Protein AF-A0A7S1RBJ3-F1 (afdb_monomer_lite)

pLDDT: mean 88.3, std 16.17, range [37.72, 98.62]

Secondary structure (DSSP, 8-state):
--PPP-----------HHHHHHHHHHHHHHTB---HHHHHHHHHHTT-TTSS-TT--TTT-BHHHHIIIIIHHHHB-TTS-B--HHHHHTTT--B--SS-----TTSBHHHHHHHHHHHHTT-S--HHHHHHHHTTTHHHHHHHHHHTT-TT--

Structure (mmCIF, N/CA/C/O backbone):
data_AF-A0A7S1RBJ3-F1
#
_entry.id   AF-A0A7S1RBJ3-F1
#
loop_
_atom_site.group_PDB
_atom_site.id
_atom_site.type_symbol
_atom_site.label_atom_id
_atom_site.label_alt_id
_atom_site.label_comp_id
_atom_site.label_asym_id
_atom_site.label_entity_id
_atom_site.label_seq_id
_atom_site.pdbx_PDB_ins_code
_atom_site.Cartn_x
_atom_site.Cartn_y
_atom_site.Cartn_z
_atom_site.occupancy
_atom_site.B_iso_or_equiv
_atom_site.auth_seq_id
_atom_site.auth_comp_id
_atom_site.auth_asym_id
_atom_site.auth_atom_id
_atom_site.pdbx_PDB_model_num
ATOM 1 N N . PHE A 1 1 ? -28.021 -28.878 54.541 1.00 41.00 1 PHE A N 1
ATOM 2 C CA . PHE A 1 1 ? -26.897 -28.231 53.837 1.00 41.00 1 PHE A CA 1
ATOM 3 C C . PHE A 1 1 ? -27.463 -27.303 52.774 1.00 41.00 1 PHE A C 1
ATOM 5 O O . PHE A 1 1 ? -27.839 -27.758 51.705 1.00 41.00 1 PHE A O 1
ATOM 12 N N . HIS A 1 2 ? -27.645 -26.031 53.126 1.00 38.88 2 HIS A N 1
ATOM 13 C CA . HIS A 1 2 ? -28.259 -25.000 52.288 1.00 38.88 2 HIS A CA 1
ATOM 14 C C . HIS A 1 2 ? -27.179 -23.939 52.052 1.00 38.88 2 HIS A C 1
ATOM 16 O O . HIS A 1 2 ? -26.750 -23.285 53.001 1.00 38.88 2 HIS A O 1
ATOM 22 N N . ALA A 1 3 ? -26.656 -23.855 50.830 1.00 38.25 3 ALA A N 1
ATOM 23 C CA . ALA A 1 3 ? -25.664 -22.852 50.458 1.00 38.25 3 ALA A CA 1
ATOM 24 C C . ALA A 1 3 ? -26.395 -21.569 50.023 1.00 38.25 3 ALA A C 1
ATOM 26 O O . ALA A 1 3 ? -27.293 -21.657 49.184 1.00 38.25 3 ALA A O 1
ATOM 27 N N . PRO A 1 4 ? -26.056 -20.384 50.558 1.00 44.84 4 PRO A N 1
ATOM 28 C CA . PRO A 1 4 ? -26.702 -19.150 50.140 1.00 44.84 4 PRO A CA 1
ATOM 29 C C . PRO A 1 4 ? -26.167 -18.693 48.777 1.00 44.84 4 PRO A C 1
ATOM 31 O O . PRO A 1 4 ? -24.961 -18.526 48.582 1.00 44.84 4 PRO A O 1
ATOM 34 N N . GLN A 1 5 ? -27.090 -18.455 47.844 1.00 42.59 5 GLN A N 1
ATOM 35 C CA . GLN A 1 5 ? -26.833 -17.751 46.592 1.00 42.59 5 GLN A CA 1
ATOM 36 C C . GLN A 1 5 ? -26.491 -16.286 46.897 1.00 42.59 5 GLN A C 1
ATOM 38 O O . GLN A 1 5 ? -27.299 -15.564 47.481 1.00 42.59 5 GLN A O 1
ATOM 43 N N . LYS A 1 6 ? -25.302 -15.824 46.493 1.00 39.59 6 LYS A N 1
ATOM 44 C CA . LYS A 1 6 ? -24.996 -14.389 46.450 1.00 39.59 6 LYS A CA 1
ATOM 45 C C . LYS A 1 6 ? -25.445 -13.831 45.104 1.00 39.59 6 LYS A C 1
ATOM 47 O O . LYS A 1 6 ? -24.863 -14.133 44.067 1.00 39.59 6 LYS A O 1
ATOM 52 N N . SER A 1 7 ? -26.489 -13.014 45.160 1.00 40.81 7 SER A N 1
ATOM 53 C CA . SER A 1 7 ? -26.965 -12.145 44.0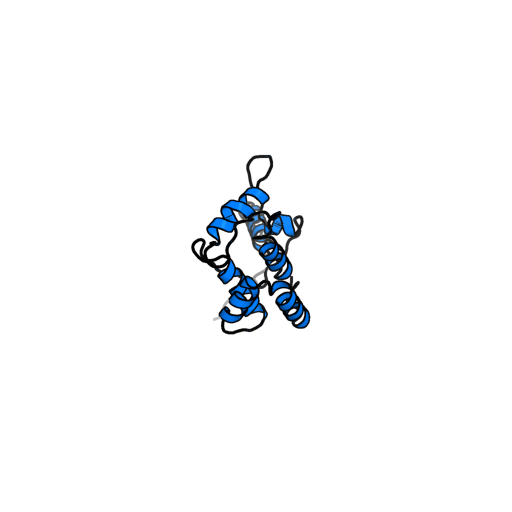89 1.00 40.81 7 SER A CA 1
ATOM 54 C C . SER A 1 7 ? -25.857 -11.185 43.650 1.00 40.81 7 SER A C 1
ATOM 56 O O . SER A 1 7 ? -25.446 -10.314 44.422 1.00 40.81 7 SER A O 1
ATOM 58 N N . VAL A 1 8 ? -25.379 -11.318 42.415 1.00 42.16 8 VAL A N 1
ATOM 59 C CA . VAL A 1 8 ? -24.494 -10.321 41.803 1.00 42.16 8 VAL A CA 1
ATOM 60 C C . VAL A 1 8 ? -25.380 -9.205 41.258 1.00 42.16 8 VAL A C 1
ATOM 62 O O . VAL A 1 8 ? -25.872 -9.267 40.136 1.00 42.16 8 VAL A O 1
ATOM 65 N N . SER A 1 9 ? -25.642 -8.215 42.112 1.00 42.44 9 SER A N 1
ATOM 66 C CA . SER A 1 9 ? -26.243 -6.948 41.707 1.00 42.44 9 SER A CA 1
ATOM 67 C C . SER A 1 9 ? -25.177 -6.058 41.067 1.00 42.44 9 SER A C 1
ATOM 69 O O . SER A 1 9 ? -24.013 -6.069 41.473 1.00 42.44 9 SER A O 1
ATOM 71 N N . GLN A 1 10 ? -25.603 -5.328 40.041 1.00 48.78 10 GLN A N 1
ATOM 72 C CA . GLN A 1 10 ? -24.830 -4.436 39.185 1.00 48.78 10 GLN A CA 1
ATOM 73 C C . GLN A 1 10 ? -23.810 -3.581 39.946 1.00 48.78 10 GLN A C 1
ATOM 75 O O . GLN A 1 10 ? -24.153 -2.843 40.867 1.00 48.78 10 GLN A O 1
ATOM 80 N N . ALA A 1 11 ? -22.571 -3.588 39.461 1.00 37.72 11 ALA A N 1
ATOM 81 C CA . ALA A 1 11 ? -21.607 -2.545 39.759 1.00 37.72 11 ALA A CA 1
ATOM 82 C C . ALA A 1 11 ? -21.081 -1.993 38.430 1.00 37.72 11 ALA A C 1
ATOM 84 O O . ALA A 1 11 ? -20.077 -2.455 37.890 1.00 37.72 11 ALA A O 1
ATOM 85 N N . SER A 1 12 ? -21.794 -0.996 37.903 1.00 49.72 12 SER A N 1
ATOM 86 C CA . SER A 1 12 ? -21.265 -0.025 36.944 1.00 49.72 12 SER A CA 1
ATOM 87 C C . SER A 1 12 ? -20.103 0.716 37.608 1.00 49.72 12 SER A C 1
ATOM 89 O O . SER A 1 12 ? -20.278 1.796 38.165 1.00 49.72 12 SER A O 1
ATOM 91 N N . GLN A 1 13 ? -18.920 0.105 37.632 1.00 47.41 13 GLN A N 1
ATOM 92 C CA . GLN A 1 13 ? -17.720 0.732 38.170 1.00 47.41 13 GLN A CA 1
ATOM 93 C C . GLN A 1 13 ? -16.996 1.466 37.046 1.00 47.41 13 GLN A C 1
ATOM 95 O O . GLN A 1 13 ? -16.526 0.881 36.073 1.00 47.41 13 GLN A O 1
ATOM 100 N N . SER A 1 14 ? -16.940 2.786 37.197 1.00 56.91 14 SER A N 1
ATOM 101 C CA . SER A 1 14 ? -16.159 3.711 36.388 1.00 56.91 14 SER A CA 1
ATOM 102 C C . SER A 1 14 ? -14.711 3.234 36.254 1.00 56.91 14 SER A C 1
ATOM 104 O O . SER A 1 14 ? -13.971 3.205 37.238 1.00 56.91 14 SER A O 1
ATOM 106 N N . LEU A 1 15 ? -14.297 2.891 35.035 1.00 51.38 15 LEU A N 1
ATOM 107 C CA . LEU A 1 15 ? -12.917 2.509 34.760 1.00 51.38 15 LEU A CA 1
ATOM 108 C C . LEU A 1 15 ? -11.973 3.699 35.054 1.00 51.38 15 LEU A C 1
ATOM 110 O O . LEU A 1 15 ? -12.259 4.818 34.609 1.00 51.38 15 LEU A O 1
ATOM 114 N N . PRO A 1 16 ? -10.868 3.488 35.798 1.00 56.66 16 PRO A N 1
ATOM 115 C CA . PRO A 1 16 ? -9.948 4.550 36.206 1.00 56.66 16 PRO A CA 1
ATOM 116 C C . PRO A 1 16 ? -9.363 5.288 34.993 1.00 56.66 16 PRO A C 1
ATOM 118 O O . PRO A 1 16 ? -9.283 4.751 33.895 1.00 56.66 16 PRO A O 1
ATOM 121 N N . THR A 1 17 ? -8.916 6.530 35.171 1.00 57.16 17 THR A N 1
ATOM 122 C CA . THR A 1 17 ? -8.487 7.464 34.106 1.00 57.16 17 THR A CA 1
ATOM 123 C C . THR A 1 17 ? -7.417 6.901 33.152 1.00 57.16 17 THR A C 1
ATOM 125 O O . THR A 1 17 ? -7.380 7.278 31.979 1.00 57.16 17 THR A O 1
ATOM 128 N N . ARG A 1 18 ? -6.599 5.940 33.618 1.00 59.34 18 ARG A N 1
ATOM 129 C CA . ARG A 1 18 ? -5.651 5.164 32.792 1.00 59.34 18 ARG A CA 1
ATOM 130 C C . ARG A 1 18 ? -6.361 4.389 31.678 1.00 59.34 18 ARG A C 1
ATOM 132 O O . ARG A 1 18 ? -5.836 4.302 30.575 1.00 59.34 18 ARG A O 1
ATOM 139 N N . THR A 1 19 ? -7.567 3.900 31.939 1.00 76.56 19 THR A N 1
ATOM 140 C CA . THR A 1 19 ? -8.372 3.121 31.002 1.00 76.56 19 THR A CA 1
ATOM 141 C C . THR A 1 19 ? -8.973 3.975 29.893 1.00 76.56 19 THR A C 1
ATOM 143 O O . THR A 1 19 ? -9.027 3.507 28.770 1.00 76.56 19 THR A O 1
ATOM 146 N N . ARG A 1 20 ? -9.361 5.238 30.138 1.00 83.62 20 ARG A N 1
ATOM 147 C CA . ARG A 1 20 ? -9.951 6.085 29.076 1.00 83.62 20 ARG A CA 1
ATOM 148 C C . ARG A 1 20 ? -8.928 6.545 28.043 1.00 83.62 20 ARG A C 1
ATOM 150 O O . ARG A 1 20 ? -9.199 6.472 26.850 1.00 83.62 20 ARG A O 1
ATOM 157 N N . LYS A 1 21 ? -7.751 7.008 28.487 1.00 87.69 21 LYS A N 1
ATOM 158 C CA . LYS A 1 21 ? -6.668 7.391 27.563 1.00 87.69 21 LYS A CA 1
ATOM 159 C C . LYS A 1 21 ? -6.169 6.173 26.786 1.00 87.69 21 LYS A C 1
ATOM 161 O O . LYS A 1 21 ? -5.988 6.267 25.581 1.00 87.69 21 LYS A O 1
ATOM 166 N N . TRP A 1 22 ? -6.003 5.042 27.474 1.00 90.25 22 TRP A N 1
ATOM 167 C CA . TRP A 1 22 ? -5.641 3.776 26.846 1.00 90.25 22 TRP A CA 1
ATOM 168 C C . TRP A 1 22 ? -6.681 3.329 25.816 1.00 90.25 22 TRP A C 1
ATOM 170 O O . TRP A 1 22 ? -6.310 3.084 24.676 1.00 90.25 22 TRP A O 1
ATOM 180 N N . GLN A 1 23 ? -7.969 3.315 26.178 1.00 90.50 23 GLN A N 1
ATOM 181 C CA . GLN A 1 23 ? -9.049 2.916 25.274 1.00 90.50 23 GLN A CA 1
ATOM 182 C C . GLN A 1 23 ? -9.075 3.808 24.037 1.00 90.50 23 GLN A C 1
ATOM 184 O O . GLN A 1 23 ? -9.103 3.300 22.928 1.00 90.50 23 GLN A O 1
ATOM 189 N N . ARG A 1 24 ? -8.936 5.127 24.214 1.00 90.38 24 ARG A N 1
ATOM 190 C CA . ARG A 1 24 ? -8.842 6.060 23.088 1.00 90.38 24 ARG A CA 1
ATOM 191 C C . ARG A 1 24 ? -7.676 5.727 22.155 1.00 90.38 24 ARG A C 1
ATOM 193 O O . ARG A 1 24 ? -7.855 5.764 20.948 1.00 90.38 24 ARG A O 1
ATOM 200 N N . THR A 1 25 ? -6.496 5.412 22.692 1.00 90.88 25 THR A N 1
ATOM 201 C CA . THR A 1 25 ? -5.345 5.013 21.868 1.00 90.88 25 THR A CA 1
ATOM 202 C C . THR A 1 25 ? -5.587 3.681 21.160 1.00 90.88 25 THR A C 1
ATOM 204 O O . THR A 1 25 ? -5.197 3.540 20.007 1.00 90.88 25 THR A O 1
ATOM 207 N N . VAL A 1 26 ? -6.240 2.718 21.814 1.00 91.19 26 VAL A N 1
ATOM 208 C CA . VAL A 1 26 ? -6.615 1.444 21.186 1.00 91.19 26 VAL A CA 1
ATOM 209 C C . VAL A 1 26 ? -7.597 1.677 20.045 1.00 91.19 26 VAL A C 1
ATOM 211 O O . VAL A 1 26 ? -7.340 1.208 18.943 1.00 91.19 26 VAL A O 1
ATOM 214 N N . ASP A 1 27 ? -8.659 2.445 20.277 1.00 90.75 27 ASP A N 1
ATOM 215 C CA . ASP A 1 27 ? -9.668 2.764 19.264 1.00 90.75 27 ASP A CA 1
ATOM 216 C C . ASP A 1 27 ? -9.037 3.514 18.081 1.00 90.75 27 ASP A C 1
ATOM 218 O O . ASP A 1 27 ? -9.337 3.232 16.922 1.00 90.75 27 ASP A O 1
ATOM 222 N N . GLU A 1 28 ? -8.110 4.433 18.366 1.00 91.06 28 GLU A N 1
ATOM 223 C CA . GLU A 1 28 ? -7.362 5.167 17.349 1.00 91.06 28 GLU A CA 1
ATOM 224 C C . GLU A 1 28 ? -6.459 4.246 16.524 1.00 91.06 28 GLU A C 1
ATOM 226 O O . GLU A 1 28 ? -6.444 4.358 15.304 1.00 91.06 28 GLU A O 1
ATOM 231 N N . LEU A 1 29 ? -5.707 3.339 17.156 1.00 91.62 29 LEU A N 1
ATOM 232 C CA . LEU A 1 29 ? -4.831 2.404 16.446 1.00 91.62 29 LEU A CA 1
ATOM 233 C C . LEU A 1 29 ? -5.631 1.380 15.639 1.00 91.62 29 LEU A C 1
ATOM 235 O O . LEU A 1 29 ? -5.287 1.111 14.490 1.00 91.62 29 LEU A O 1
ATOM 239 N N . ALA A 1 30 ? -6.708 0.851 16.218 1.00 91.56 30 ALA A N 1
ATOM 240 C CA . ALA A 1 30 ? -7.603 -0.095 15.566 1.00 91.56 30 ALA A CA 1
ATOM 241 C C . ALA A 1 30 ? -8.344 0.537 14.382 1.00 91.56 30 ALA A C 1
ATOM 243 O O . ALA A 1 30 ? -8.660 -0.160 13.432 1.00 91.56 30 ALA A O 1
ATOM 244 N N . GLY A 1 31 ? -8.586 1.850 14.400 1.00 91.38 31 GLY A N 1
ATOM 245 C CA . GLY A 1 31 ? -9.237 2.575 13.308 1.00 91.38 31 GLY A CA 1
ATOM 246 C C . GLY A 1 31 ? -8.331 2.950 12.129 1.00 91.38 31 GLY A C 1
ATOM 247 O O . GLY A 1 31 ? -8.790 3.661 11.236 1.00 91.38 31 GLY A O 1
ATOM 248 N N . ARG A 1 32 ? -7.055 2.537 12.111 1.00 92.31 32 ARG A N 1
ATOM 249 C CA . ARG A 1 32 ? -6.080 2.873 11.051 1.00 92.31 32 ARG A CA 1
ATOM 250 C C . ARG A 1 32 ? -6.050 1.828 9.929 1.00 92.31 32 ARG A C 1
ATOM 252 O O . ARG A 1 32 ? -4.981 1.350 9.556 1.00 92.31 32 ARG A O 1
ATOM 259 N N . GLY A 1 33 ? -7.219 1.467 9.406 1.00 93.06 33 GLY A N 1
ATOM 260 C CA . GLY A 1 33 ? -7.351 0.619 8.220 1.00 93.06 33 GLY A CA 1
ATOM 261 C C . GLY A 1 33 ? -7.240 1.385 6.900 1.00 93.06 33 GLY A C 1
ATOM 262 O O . GLY A 1 33 ? -7.446 2.596 6.855 1.00 93.06 33 GLY A O 1
ATOM 263 N N . LEU A 1 34 ? -6.960 0.651 5.825 1.00 92.75 34 LEU A N 1
ATOM 264 C CA . LEU A 1 34 ? -6.962 1.122 4.436 1.00 92.75 34 LEU A CA 1
ATOM 265 C C . LEU A 1 34 ? -7.653 0.082 3.541 1.00 92.75 34 LEU A C 1
ATOM 267 O O . LEU A 1 34 ? -7.683 -1.095 3.904 1.00 92.75 34 LEU A O 1
ATOM 271 N N . SER A 1 35 ? -8.224 0.505 2.411 1.00 93.75 35 SER A N 1
ATOM 272 C CA . SER A 1 35 ? -8.867 -0.400 1.446 1.00 93.75 35 SER A CA 1
ATOM 273 C C . SER A 1 35 ? -7.859 -0.943 0.436 1.00 93.75 35 SER A C 1
ATOM 275 O O . SER A 1 35 ? -6.775 -0.390 0.244 1.00 93.75 35 SER A O 1
ATOM 277 N N . LEU A 1 36 ? -8.217 -2.037 -0.240 1.00 94.81 36 LEU A N 1
ATOM 278 C CA . LEU A 1 36 ? -7.400 -2.576 -1.330 1.00 94.81 36 LEU A CA 1
ATOM 279 C C . LEU A 1 36 ? -7.279 -1.579 -2.483 1.00 94.81 36 LEU A C 1
ATOM 281 O O . LEU A 1 36 ? -6.210 -1.483 -3.080 1.00 94.81 36 LEU A O 1
ATOM 285 N N . GLY A 1 37 ? -8.347 -0.822 -2.761 1.00 95.38 37 GLY A N 1
ATOM 286 C CA . GLY A 1 37 ? -8.323 0.272 -3.731 1.00 95.38 37 GLY A CA 1
ATOM 287 C C . GLY A 1 37 ? -7.246 1.300 -3.401 1.00 95.38 37 GLY A C 1
ATOM 288 O O . GLY A 1 37 ? -6.384 1.560 -4.234 1.00 95.38 37 GLY A O 1
ATOM 289 N N . GLU A 1 38 ? -7.206 1.777 -2.155 1.00 95.00 38 GLU A N 1
ATOM 290 C CA . GLU A 1 38 ? -6.186 2.726 -1.690 1.00 95.00 38 GLU A CA 1
ATOM 291 C C . GLU A 1 38 ? -4.759 2.149 -1.752 1.00 95.00 38 GLU A C 1
ATOM 293 O O . GLU A 1 38 ? -3.811 2.863 -2.085 1.00 95.00 38 GLU A O 1
ATOM 298 N N . LEU A 1 39 ? -4.582 0.855 -1.453 1.00 95.81 39 LEU A N 1
ATOM 299 C CA . LEU A 1 39 ? -3.281 0.189 -1.575 1.00 95.81 39 LEU A CA 1
ATOM 300 C C . LEU A 1 39 ? -2.814 0.112 -3.036 1.00 95.81 39 LEU A C 1
ATOM 302 O O . LEU A 1 39 ? -1.640 0.361 -3.317 1.00 95.81 39 LEU A O 1
ATOM 306 N N . LEU A 1 40 ? -3.722 -0.223 -3.956 1.00 97.00 40 LEU A N 1
ATOM 307 C CA . LEU A 1 40 ? -3.443 -0.278 -5.392 1.00 97.00 40 LEU A CA 1
ATOM 308 C C . LEU A 1 40 ? -3.207 1.118 -5.975 1.00 97.00 40 LEU A C 1
ATOM 310 O O . LEU A 1 40 ? -2.281 1.279 -6.768 1.00 97.00 40 LEU A O 1
ATOM 314 N N . ASP A 1 41 ? -3.968 2.127 -5.538 1.00 95.44 41 ASP A N 1
ATOM 315 C CA . ASP A 1 41 ? -3.759 3.535 -5.902 1.00 95.44 41 ASP A CA 1
ATOM 316 C C . ASP A 1 41 ? -2.342 3.955 -5.547 1.00 95.44 41 ASP A C 1
ATOM 318 O O . ASP A 1 41 ? -1.612 4.473 -6.390 1.00 95.44 41 ASP A O 1
ATOM 322 N N . PHE A 1 42 ? -1.934 3.673 -4.309 1.00 96.44 42 PHE A N 1
ATOM 323 C CA . PHE A 1 42 ? -0.591 3.967 -3.847 1.00 96.44 42 PHE A CA 1
ATOM 324 C C . PHE A 1 42 ? 0.473 3.233 -4.670 1.00 96.44 42 PHE A C 1
ATOM 326 O O . PHE A 1 42 ? 1.406 3.874 -5.159 1.00 96.44 42 PHE A O 1
ATOM 333 N N . TYR A 1 43 ? 0.329 1.917 -4.855 1.00 97.62 43 TYR A N 1
ATOM 334 C CA . TYR A 1 43 ? 1.284 1.103 -5.611 1.00 97.62 43 TYR A CA 1
ATOM 335 C C . TYR A 1 43 ? 1.471 1.623 -7.042 1.00 97.62 43 TYR A C 1
ATOM 337 O O . TYR A 1 43 ? 2.603 1.756 -7.499 1.00 97.62 43 TYR A O 1
ATOM 345 N N . GLU A 1 44 ? 0.388 2.002 -7.723 1.00 96.12 44 GLU A N 1
ATOM 346 C CA . GLU A 1 44 ? 0.444 2.533 -9.086 1.00 96.12 44 GLU A CA 1
ATOM 347 C C . GLU A 1 44 ? 1.188 3.862 -9.209 1.00 96.12 44 GLU A C 1
ATOM 349 O O . GLU A 1 44 ? 1.653 4.185 -10.302 1.00 96.12 44 GLU A O 1
ATOM 354 N N . THR A 1 45 ? 1.305 4.647 -8.134 1.00 96.12 45 THR A N 1
ATOM 355 C CA . THR A 1 45 ? 2.095 5.888 -8.164 1.00 96.12 45 THR A CA 1
ATOM 356 C C . THR A 1 45 ? 3.602 5.636 -8.187 1.00 96.12 45 THR A C 1
ATOM 358 O O . THR A 1 45 ? 4.364 6.506 -8.617 1.00 96.12 45 THR A O 1
ATOM 361 N N . LEU A 1 46 ? 4.052 4.465 -7.731 1.00 97.31 46 LEU A N 1
ATOM 362 C CA . LEU A 1 46 ? 5.466 4.121 -7.655 1.00 97.31 46 LEU A CA 1
ATOM 363 C C . LEU A 1 46 ? 6.021 3.842 -9.059 1.00 97.31 46 LEU A C 1
ATOM 365 O O . LEU A 1 46 ? 5.365 3.222 -9.890 1.00 97.31 46 LEU A O 1
ATOM 369 N N . GLY A 1 47 ? 7.234 4.318 -9.342 1.00 95.50 47 GLY A N 1
ATOM 370 C CA . GLY A 1 47 ? 7.892 4.118 -10.640 1.00 95.50 47 GLY A CA 1
ATOM 371 C C . GLY A 1 47 ? 7.385 5.040 -11.754 1.00 95.50 47 GLY A C 1
ATOM 372 O O . GLY A 1 47 ? 7.934 5.034 -12.854 1.00 95.50 47 GLY A O 1
ATOM 373 N N . ARG A 1 48 ? 6.374 5.880 -11.486 1.00 94.94 48 ARG A N 1
ATOM 374 C CA . ARG A 1 48 ? 5.979 6.949 -12.412 1.00 94.94 48 ARG A CA 1
ATOM 375 C C . ARG A 1 48 ? 7.050 8.048 -12.438 1.00 94.94 48 ARG A C 1
ATOM 377 O O . ARG A 1 48 ? 7.549 8.403 -11.369 1.00 94.94 48 ARG A O 1
ATOM 384 N N . PRO A 1 49 ? 7.377 8.640 -13.603 1.00 94.62 49 PRO A N 1
ATOM 385 C CA . PRO A 1 49 ? 8.379 9.708 -13.699 1.00 94.62 49 PRO A CA 1
ATOM 386 C C . PRO A 1 49 ? 8.106 10.919 -12.793 1.00 94.62 49 PRO A C 1
ATOM 388 O O . PRO A 1 49 ? 9.039 11.545 -12.300 1.00 94.62 49 PRO A O 1
ATOM 391 N N . ASP A 1 50 ? 6.831 11.231 -12.573 1.00 94.38 50 ASP A N 1
ATOM 39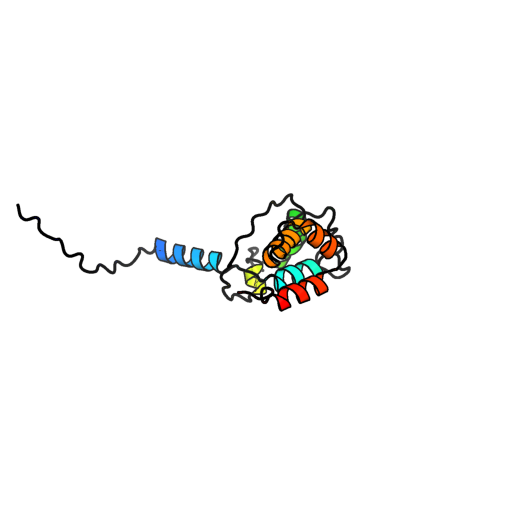2 C CA . ASP A 1 50 ? 6.309 12.299 -11.715 1.00 94.38 50 ASP A CA 1
ATOM 393 C C . ASP A 1 50 ? 5.830 11.793 -10.340 1.00 94.38 50 ASP A C 1
ATOM 395 O O . ASP A 1 50 ? 5.298 12.559 -9.535 1.00 94.38 50 ASP A O 1
ATOM 399 N N . GLY A 1 51 ? 6.008 10.499 -10.069 1.00 94.12 51 GLY A N 1
ATOM 400 C CA . GLY A 1 51 ? 5.592 9.852 -8.835 1.00 94.12 51 GLY A CA 1
ATOM 401 C C . GLY A 1 51 ? 6.514 10.146 -7.646 1.00 94.12 51 GLY A C 1
ATOM 402 O O . GLY A 1 51 ? 7.606 10.697 -7.796 1.00 94.12 51 GLY A O 1
ATOM 403 N N . PRO A 1 52 ? 6.115 9.724 -6.434 1.00 95.25 52 PRO A N 1
ATOM 404 C CA . PRO A 1 52 ? 6.894 9.949 -5.214 1.00 95.25 52 PRO A CA 1
ATOM 405 C C . PRO A 1 52 ? 8.223 9.183 -5.170 1.00 95.25 52 PRO A C 1
ATOM 407 O O . PRO A 1 52 ? 9.130 9.558 -4.432 1.00 95.25 52 PRO A O 1
ATOM 410 N N . MET A 1 53 ? 8.335 8.096 -5.935 1.00 97.56 53 MET A N 1
ATOM 411 C CA . MET A 1 53 ? 9.541 7.275 -6.040 1.00 97.56 53 MET A CA 1
ATOM 412 C C . MET A 1 53 ? 9.725 6.828 -7.500 1.00 97.56 53 MET A C 1
ATOM 414 O O . MET A 1 53 ? 9.392 5.690 -7.837 1.00 97.56 53 MET A O 1
ATOM 418 N N . PRO A 1 54 ? 10.234 7.703 -8.391 1.00 97.38 54 PRO A N 1
ATOM 419 C CA . PRO A 1 54 ? 10.313 7.420 -9.831 1.00 97.38 54 PRO A CA 1
ATOM 420 C C . PRO A 1 54 ? 11.226 6.252 -10.208 1.00 97.38 54 PRO A C 1
ATOM 422 O O . PRO A 1 54 ? 11.079 5.660 -11.267 1.00 97.38 54 PRO A O 1
ATOM 425 N N . HIS A 1 55 ? 12.178 5.920 -9.340 1.00 97.44 55 HIS A N 1
ATOM 426 C CA . HIS A 1 55 ? 13.137 4.833 -9.528 1.00 97.44 55 HIS A CA 1
ATOM 427 C C . HIS A 1 55 ? 12.699 3.531 -8.839 1.00 97.44 55 HIS A C 1
ATOM 429 O O . HIS A 1 55 ? 13.519 2.633 -8.658 1.00 97.44 55 HIS A O 1
ATOM 435 N N . TYR A 1 56 ? 11.442 3.443 -8.392 1.00 98.38 56 TYR A N 1
ATOM 436 C CA . TYR A 1 56 ? 10.902 2.204 -7.848 1.00 98.38 56 TYR A CA 1
ATOM 437 C C . TYR A 1 56 ? 11.003 1.085 -8.888 1.00 98.38 56 TYR A C 1
ATOM 439 O O . TYR A 1 56 ? 10.541 1.223 -10.018 1.00 98.38 56 TYR A O 1
ATOM 447 N N . ASP A 1 57 ? 11.581 -0.030 -8.463 1.00 97.81 57 ASP A N 1
ATOM 448 C CA . ASP A 1 57 ? 11.692 -1.259 -9.241 1.00 97.81 57 ASP A CA 1
ATOM 449 C C . ASP A 1 57 ? 11.042 -2.409 -8.452 1.00 97.81 57 ASP A C 1
ATOM 451 O O . ASP A 1 57 ? 11.541 -2.751 -7.370 1.00 97.81 57 ASP A O 1
ATOM 455 N N . PRO A 1 58 ? 9.958 -3.027 -8.961 1.00 97.81 58 PRO A N 1
ATOM 456 C CA . PRO A 1 58 ? 9.245 -4.103 -8.273 1.00 97.81 58 PRO A CA 1
ATOM 457 C C . PRO A 1 58 ? 10.104 -5.360 -8.044 1.00 97.81 58 PRO A C 1
ATOM 459 O O . PRO A 1 58 ? 9.791 -6.165 -7.163 1.00 97.81 58 PRO A O 1
ATOM 462 N N . ALA A 1 59 ? 11.198 -5.542 -8.791 1.00 97.56 59 ALA A N 1
ATOM 463 C CA . ALA A 1 59 ? 12.094 -6.681 -8.632 1.00 97.56 59 ALA A CA 1
ATOM 464 C C . ALA A 1 59 ? 12.999 -6.568 -7.396 1.00 97.56 59 ALA A C 1
ATOM 466 O O . ALA A 1 59 ? 13.362 -7.603 -6.834 1.00 97.56 59 ALA A O 1
ATOM 467 N N . VAL A 1 60 ? 13.341 -5.349 -6.956 1.00 97.94 60 VAL A N 1
ATOM 468 C CA . VAL A 1 60 ? 14.362 -5.126 -5.910 1.00 97.94 60 VAL A CA 1
ATOM 469 C C . VAL A 1 60 ? 13.936 -4.187 -4.784 1.00 97.94 60 VAL A C 1
ATOM 471 O O . VAL A 1 60 ? 14.485 -4.279 -3.688 1.00 97.94 60 VAL A O 1
ATOM 474 N N . SER A 1 61 ? 12.964 -3.302 -5.012 1.00 98.50 61 SER A N 1
ATOM 475 C CA . SER A 1 61 ? 12.580 -2.282 -4.033 1.00 98.50 61 SER A CA 1
ATOM 476 C C . SER A 1 61 ? 11.824 -2.903 -2.867 1.00 98.50 61 SER A C 1
ATOM 478 O O . SER A 1 61 ? 10.801 -3.582 -3.025 1.00 98.50 61 SER A O 1
ATOM 480 N N . THR A 1 62 ? 12.325 -2.652 -1.666 1.00 98.62 62 THR A N 1
ATOM 481 C CA . THR A 1 62 ? 11.787 -3.225 -0.437 1.00 98.62 62 THR A CA 1
ATOM 482 C C . THR A 1 62 ? 10.718 -2.337 0.182 1.00 98.62 62 THR A C 1
ATOM 484 O O . THR A 1 62 ? 10.589 -1.150 -0.121 1.00 98.62 62 THR A O 1
ATOM 487 N N . THR A 1 63 ? 9.958 -2.907 1.114 1.00 98.19 63 THR A N 1
ATOM 488 C CA . THR A 1 63 ? 9.028 -2.131 1.944 1.00 98.19 63 THR A CA 1
ATOM 489 C C . THR A 1 63 ? 9.773 -1.042 2.720 1.00 98.19 63 THR A C 1
ATOM 491 O O . THR A 1 63 ? 9.248 0.051 2.913 1.00 98.19 63 THR A O 1
ATOM 494 N N . ASN A 1 64 ? 11.021 -1.296 3.122 1.00 98.31 64 ASN A N 1
ATOM 495 C CA . ASN A 1 64 ? 11.867 -0.302 3.765 1.00 98.31 64 ASN A CA 1
ATOM 496 C C . ASN A 1 64 ? 12.121 0.928 2.883 1.00 98.31 64 ASN A C 1
ATOM 498 O O . ASN A 1 64 ? 12.000 2.054 3.373 1.00 98.31 64 ASN A O 1
ATOM 502 N N . ASP A 1 65 ? 12.442 0.707 1.608 1.00 98.50 65 ASP A N 1
ATOM 503 C CA . ASP A 1 65 ? 12.699 1.781 0.650 1.00 98.50 65 ASP A CA 1
ATOM 504 C C . ASP A 1 65 ? 11.447 2.637 0.476 1.00 98.50 65 ASP A C 1
ATOM 506 O O . ASP A 1 65 ? 11.486 3.848 0.690 1.00 98.50 65 ASP A O 1
ATOM 510 N N . VAL A 1 66 ? 10.306 1.997 0.211 1.00 98.25 66 VAL A N 1
ATOM 511 C CA . VAL A 1 66 ? 9.014 2.677 0.043 1.00 98.25 66 VAL A CA 1
ATOM 512 C C . VAL A 1 66 ? 8.628 3.463 1.299 1.00 98.25 66 VAL A C 1
ATOM 514 O O . VAL A 1 66 ? 8.212 4.620 1.217 1.00 98.25 66 VAL A O 1
ATOM 517 N N . VAL A 1 67 ? 8.814 2.885 2.489 1.00 97.06 67 VAL A N 1
ATOM 518 C CA . VAL A 1 67 ? 8.497 3.568 3.749 1.00 97.06 67 VAL A CA 1
ATOM 519 C C . VAL A 1 67 ? 9.375 4.800 3.958 1.00 97.06 67 VAL A C 1
ATOM 521 O O . VAL A 1 67 ? 8.866 5.858 4.326 1.00 97.06 67 VAL A O 1
ATOM 524 N N . ARG A 1 68 ? 10.688 4.690 3.738 1.00 97.69 68 ARG A N 1
ATOM 525 C CA . ARG A 1 68 ? 11.632 5.786 4.009 1.00 97.69 68 ARG A CA 1
ATOM 526 C C . ARG A 1 68 ? 11.588 6.888 2.967 1.00 97.69 68 ARG A C 1
ATOM 528 O O . ARG A 1 68 ? 11.777 8.047 3.324 1.00 97.69 68 ARG A O 1
ATOM 535 N N . GLN A 1 69 ? 11.359 6.530 1.711 1.00 97.62 69 GLN A N 1
ATOM 536 C CA . GLN A 1 69 ? 11.392 7.472 0.600 1.00 97.62 69 GLN A CA 1
ATOM 537 C C . GLN A 1 69 ? 10.031 8.105 0.322 1.00 97.62 69 GLN A C 1
ATOM 539 O O . GLN A 1 69 ? 9.980 9.236 -0.150 1.00 97.62 69 GLN A O 1
ATOM 544 N N . VAL A 1 70 ? 8.938 7.411 0.654 1.00 97.25 70 VAL A N 1
ATOM 545 C CA . VAL A 1 70 ? 7.581 7.883 0.367 1.00 97.25 70 VAL A CA 1
ATOM 546 C C . VAL A 1 70 ? 6.784 8.078 1.647 1.00 97.25 70 VAL A C 1
ATOM 548 O O . VAL A 1 70 ? 6.468 9.207 2.006 1.00 97.25 70 VAL A O 1
ATOM 551 N N . ILE A 1 71 ? 6.483 7.009 2.385 1.00 96.38 71 ILE A N 1
ATOM 552 C CA . ILE A 1 71 ? 5.489 7.087 3.467 1.00 96.38 71 ILE A CA 1
ATOM 553 C C . ILE A 1 71 ? 5.900 8.076 4.565 1.00 96.38 71 ILE A C 1
ATOM 555 O O . ILE A 1 71 ? 5.103 8.934 4.937 1.00 96.38 71 ILE A O 1
ATOM 559 N N . ILE A 1 72 ? 7.131 8.002 5.078 1.00 95.94 72 ILE A N 1
ATOM 560 C CA . ILE A 1 72 ? 7.609 8.901 6.141 1.00 95.94 72 ILE A CA 1
ATOM 561 C C . ILE A 1 72 ? 7.609 10.371 5.677 1.00 95.94 72 ILE A C 1
ATOM 563 O O . ILE A 1 72 ? 7.028 11.196 6.383 1.00 95.94 72 ILE A O 1
ATOM 567 N N . PRO A 1 73 ? 8.194 10.735 4.517 1.00 95.25 73 PRO A N 1
ATOM 568 C CA . PRO A 1 73 ? 8.116 12.105 4.014 1.00 95.25 73 PRO A CA 1
ATOM 569 C C . PRO A 1 73 ? 6.684 12.623 3.843 1.00 95.25 73 PRO A C 1
ATOM 571 O O . PRO A 1 73 ? 6.396 13.740 4.266 1.00 95.25 73 PRO A O 1
ATOM 574 N N . TYR A 1 74 ? 5.782 11.807 3.291 1.00 93.75 74 TYR A N 1
ATOM 575 C CA . TYR A 1 74 ? 4.385 12.189 3.051 1.00 93.75 74 TYR A CA 1
ATOM 576 C C . TYR A 1 74 ? 3.575 12.366 4.335 1.00 93.75 74 TYR A C 1
ATOM 578 O O . TYR A 1 74 ? 2.627 13.145 4.376 1.00 93.75 74 TYR A O 1
ATOM 586 N N . THR A 1 75 ? 3.930 11.629 5.383 1.00 95.81 75 THR A N 1
ATOM 587 C CA . THR A 1 75 ? 3.207 11.633 6.659 1.00 95.81 75 THR A CA 1
ATOM 588 C C . THR A 1 75 ? 3.763 12.602 7.690 1.00 95.81 75 THR A C 1
ATOM 590 O O . THR A 1 75 ? 3.218 12.698 8.793 1.00 95.81 75 THR A O 1
ATOM 593 N N . LYS A 1 76 ? 4.832 13.328 7.360 1.00 95.88 76 LYS A N 1
ATOM 594 C CA . LYS A 1 76 ? 5.485 14.256 8.278 1.00 95.88 76 LYS A CA 1
ATOM 595 C C . LYS A 1 76 ? 4.618 15.491 8.527 1.00 95.88 76 LYS A C 1
ATOM 597 O O . LYS A 1 76 ? 4.120 16.116 7.594 1.00 95.88 76 LYS A O 1
ATOM 602 N N . THR A 1 77 ? 4.472 15.878 9.789 1.00 92.94 77 THR A N 1
ATOM 603 C CA . THR A 1 77 ? 3.729 17.079 10.193 1.00 92.94 77 THR A CA 1
ATOM 604 C C . THR A 1 77 ? 4.658 18.285 10.367 1.00 92.94 77 THR A C 1
ATOM 606 O O . THR A 1 77 ? 5.873 18.145 10.533 1.00 92.94 77 THR A O 1
ATOM 609 N N . ALA A 1 78 ? 4.095 19.498 10.316 1.00 89.88 78 ALA A N 1
ATOM 610 C CA . ALA A 1 78 ? 4.862 20.749 10.382 1.00 89.88 78 ALA A CA 1
ATOM 611 C C . ALA A 1 78 ? 5.632 20.937 11.705 1.00 89.88 78 ALA A C 1
ATOM 613 O O . ALA A 1 78 ? 6.665 21.599 11.731 1.00 89.88 78 ALA A O 1
ATOM 614 N N . ASP A 1 79 ? 5.154 20.328 12.790 1.00 92.25 79 ASP A N 1
ATOM 615 C CA . ASP A 1 79 ? 5.786 20.318 14.114 1.00 92.25 79 ASP A CA 1
ATOM 616 C C . ASP A 1 79 ? 6.911 19.272 14.253 1.00 92.25 79 ASP A C 1
ATOM 618 O O . ASP A 1 79 ? 7.488 19.116 15.328 1.00 92.25 79 ASP A O 1
ATOM 622 N N . GLY A 1 80 ? 7.249 18.558 13.174 1.00 85.81 80 GLY A N 1
ATOM 623 C CA . GLY A 1 80 ? 8.306 17.546 13.153 1.00 85.81 80 GLY A CA 1
ATOM 624 C C . GLY A 1 80 ? 7.862 16.148 13.590 1.00 85.81 80 GLY A C 1
ATOM 625 O O . GLY A 1 80 ? 8.693 15.239 13.590 1.00 85.81 80 GLY A O 1
ATOM 626 N N . GLY A 1 81 ? 6.582 15.963 13.927 1.00 91.50 81 GLY A N 1
ATOM 627 C CA . GLY A 1 81 ? 5.970 14.655 14.155 1.00 91.50 81 GLY A CA 1
ATOM 628 C C . GLY A 1 81 ? 5.588 13.927 12.859 1.00 91.50 81 GLY A C 1
ATOM 629 O O . GLY A 1 81 ? 6.089 14.216 11.769 1.00 91.50 81 GLY A O 1
ATOM 630 N N . GLY A 1 82 ? 4.673 12.966 12.984 1.00 91.88 82 GLY A N 1
ATOM 631 C CA . GLY A 1 82 ? 4.066 12.291 11.844 1.00 91.88 82 GLY A CA 1
ATOM 632 C C . GLY A 1 82 ? 2.698 11.711 12.183 1.00 91.88 82 GLY A C 1
ATOM 633 O O . GLY A 1 82 ? 2.396 11.428 13.345 1.00 91.88 82 GLY A O 1
ATOM 634 N N . VAL A 1 83 ? 1.869 11.534 11.161 1.00 93.31 83 VAL A N 1
ATOM 635 C CA . VAL A 1 83 ? 0.559 10.873 11.255 1.00 93.31 83 VAL A CA 1
ATOM 636 C C . VAL A 1 83 ? 0.606 9.498 10.596 1.00 93.31 83 VAL A C 1
ATOM 638 O O . VAL A 1 83 ? 1.475 9.214 9.781 1.00 93.31 83 VAL A O 1
ATOM 641 N N . ALA A 1 84 ? -0.314 8.597 10.937 1.00 92.94 84 ALA A N 1
ATOM 642 C CA . ALA A 1 84 ? -0.392 7.340 10.198 1.00 92.94 84 ALA A CA 1
ATOM 643 C C . ALA A 1 84 ? -0.827 7.610 8.749 1.00 92.94 84 ALA A C 1
ATOM 645 O O . ALA A 1 84 ? -1.722 8.420 8.514 1.00 92.94 84 ALA A O 1
ATOM 646 N N . TYR A 1 85 ? -0.245 6.894 7.785 1.00 93.81 85 TYR A N 1
ATOM 647 C CA . TYR A 1 85 ? -0.617 7.034 6.372 1.00 93.81 85 TYR A CA 1
ATOM 648 C C . TYR A 1 85 ? -2.114 6.776 6.139 1.00 93.81 85 TYR A C 1
ATOM 650 O O . TYR A 1 85 ? -2.781 7.557 5.469 1.00 93.81 85 TYR A O 1
ATOM 658 N N . ALA A 1 86 ? -2.671 5.762 6.811 1.00 92.88 86 ALA A N 1
ATOM 659 C CA . ALA A 1 86 ? -4.105 5.475 6.800 1.00 92.88 86 ALA A CA 1
ATOM 660 C C . ALA A 1 86 ? -4.965 6.670 7.257 1.00 92.88 86 ALA A C 1
ATOM 662 O O . ALA A 1 86 ? -6.025 6.913 6.695 1.00 92.88 86 ALA A O 1
ATOM 663 N N . THR A 1 87 ? -4.495 7.458 8.232 1.00 91.88 87 THR A N 1
ATOM 664 C CA . THR A 1 87 ? -5.201 8.659 8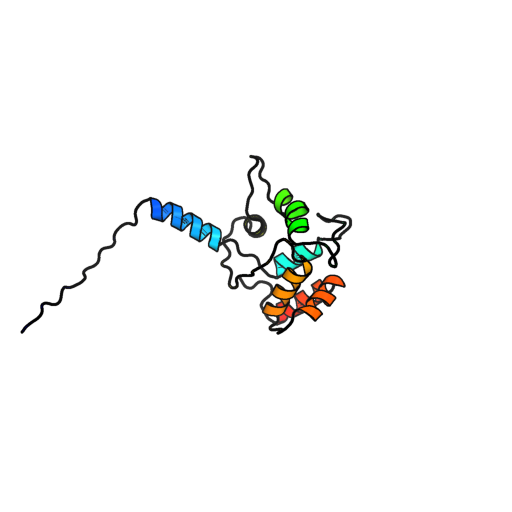.710 1.00 91.88 87 THR A CA 1
ATOM 665 C C . THR A 1 87 ? -5.228 9.768 7.659 1.00 91.88 87 THR A C 1
ATOM 667 O O . THR A 1 87 ? -6.211 10.503 7.593 1.00 91.88 87 THR A O 1
ATOM 670 N N . LEU A 1 88 ? -4.182 9.893 6.831 1.00 91.12 88 LEU A N 1
ATOM 671 C CA . LEU A 1 88 ? -4.186 10.833 5.705 1.00 91.12 88 LEU A CA 1
ATOM 672 C C . LEU A 1 88 ? -5.198 10.413 4.640 1.00 91.12 88 LEU A C 1
ATOM 674 O O . LEU A 1 88 ? -6.007 11.236 4.218 1.00 91.12 88 LEU A O 1
ATOM 678 N N . LEU A 1 89 ? -5.180 9.136 4.250 1.00 89.00 89 LEU A N 1
ATOM 679 C CA . LEU A 1 89 ? -6.092 8.589 3.242 1.00 89.00 89 LEU A CA 1
ATOM 680 C C . LEU A 1 89 ? -7.556 8.717 3.672 1.00 89.00 89 LEU A C 1
ATOM 682 O O . LEU A 1 89 ? -8.403 9.159 2.900 1.00 89.00 89 LEU A O 1
ATOM 686 N N . SER A 1 90 ? -7.848 8.405 4.935 1.00 87.31 90 SER A N 1
ATOM 687 C CA . SER A 1 90 ? -9.203 8.476 5.476 1.00 87.31 90 SER A CA 1
ATOM 688 C C . SER A 1 90 ? -9.641 9.880 5.901 1.00 87.31 90 SER A C 1
ATOM 690 O O . SER A 1 90 ? -10.752 10.034 6.410 1.00 87.31 90 SER A O 1
ATOM 692 N N . GLN A 1 91 ? -8.785 10.898 5.744 1.00 87.12 91 GLN A N 1
ATOM 693 C CA . GLN A 1 91 ? -9.018 12.264 6.234 1.00 87.12 91 GLN A CA 1
ATOM 694 C C . GLN A 1 91 ? -9.411 12.300 7.725 1.00 87.12 91 GLN A C 1
ATOM 696 O O . GLN A 1 91 ? -10.250 13.090 8.156 1.00 87.12 91 GLN A O 1
ATOM 701 N N . GLY A 1 92 ? -8.822 11.410 8.528 1.00 85.06 92 GLY A N 1
ATOM 702 C CA . GLY A 1 92 ? -9.103 11.282 9.958 1.00 85.06 92 GLY A CA 1
ATOM 703 C C . GLY A 1 92 ? -10.302 10.402 10.320 1.00 85.06 92 GLY A C 1
ATOM 704 O O . GLY A 1 92 ? -10.530 10.171 11.508 1.00 85.06 92 GLY A O 1
ATOM 705 N N . ALA A 1 93 ? -11.051 9.872 9.349 1.00 87.88 93 ALA A N 1
ATOM 706 C CA . ALA A 1 93 ? -12.125 8.924 9.627 1.00 87.88 93 ALA A CA 1
ATOM 707 C C . ALA A 1 93 ? -11.560 7.563 10.070 1.00 87.88 93 ALA A C 1
ATOM 709 O O . ALA A 1 93 ? -10.629 7.031 9.463 1.00 87.88 93 ALA A O 1
ATOM 710 N N . ALA A 1 94 ? -12.139 6.974 11.117 1.00 88.00 94 ALA A N 1
ATOM 711 C CA . ALA A 1 94 ? -11.776 5.624 11.537 1.00 88.00 94 ALA A CA 1
ATOM 712 C C . ALA A 1 94 ? -12.303 4.587 10.529 1.00 88.00 94 ALA A C 1
ATOM 714 O O . ALA A 1 94 ? -13.476 4.626 10.150 1.00 88.00 94 ALA A O 1
ATOM 715 N N . ARG A 1 95 ? -11.450 3.638 10.136 1.00 89.00 95 ARG A N 1
ATOM 716 C CA . ARG A 1 95 ? -11.795 2.475 9.306 1.00 89.00 95 ARG A CA 1
ATOM 717 C C . ARG A 1 95 ? -11.353 1.213 10.033 1.00 89.00 95 ARG A C 1
ATOM 719 O O . ARG A 1 95 ? -10.188 1.126 10.402 1.00 89.00 95 ARG A O 1
ATOM 726 N N . GLN A 1 96 ? -12.281 0.290 10.276 1.00 90.12 96 GLN A N 1
ATOM 727 C CA . GLN A 1 96 ? -12.031 -0.926 11.054 1.00 90.12 96 GLN A CA 1
ATOM 728 C C . GLN A 1 96 ? -11.479 -2.021 10.135 1.00 90.12 96 GLN A C 1
ATOM 730 O O . GLN A 1 96 ? -12.242 -2.572 9.353 1.00 90.12 96 GLN A O 1
ATOM 735 N N . PRO A 1 97 ? -10.186 -2.374 10.211 1.00 90.62 97 PRO A N 1
ATOM 736 C CA . PRO A 1 97 ? -9.625 -3.417 9.369 1.00 90.62 97 PRO A CA 1
ATOM 737 C C . PRO A 1 97 ? -10.359 -4.739 9.584 1.00 90.62 97 PRO A C 1
ATOM 739 O O . PRO A 1 97 ? -10.576 -5.167 10.717 1.00 90.62 97 PRO A O 1
ATOM 742 N N . GLN A 1 98 ? -10.682 -5.414 8.488 1.00 91.06 98 GLN A N 1
ATOM 743 C CA . GLN A 1 98 ? -11.275 -6.751 8.530 1.00 91.06 98 GLN A CA 1
ATOM 744 C C . GLN A 1 98 ? -10.221 -7.858 8.573 1.00 91.06 98 GLN A C 1
ATOM 746 O O . GLN A 1 98 ? -10.496 -8.968 9.023 1.00 91.06 98 GLN A O 1
ATOM 751 N N . VAL A 1 99 ? -9.014 -7.545 8.099 1.00 90.81 99 VAL A N 1
ATOM 752 C CA . VAL A 1 99 ? -7.889 -8.471 7.986 1.00 90.81 99 VAL A CA 1
ATOM 753 C C . VAL A 1 99 ? -6.619 -7.761 8.446 1.00 90.81 99 VAL A C 1
ATOM 755 O O . VAL A 1 99 ? -6.449 -6.558 8.235 1.00 90.81 99 VAL A O 1
ATOM 758 N N . MET A 1 100 ? -5.724 -8.510 9.092 1.00 92.62 100 MET A N 1
ATOM 759 C CA . MET A 1 100 ? -4.388 -8.048 9.459 1.00 92.62 100 MET A CA 1
ATOM 760 C C . MET A 1 100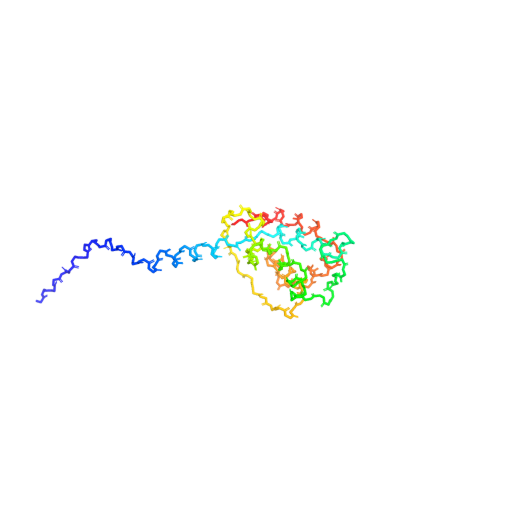 ? -3.360 -8.631 8.492 1.00 92.62 100 MET A C 1
ATOM 762 O O . MET A 1 100 ? -3.298 -9.844 8.312 1.00 92.62 100 MET A O 1
ATOM 766 N N . VAL A 1 101 ? -2.511 -7.771 7.932 1.00 91.81 101 VAL A N 1
ATOM 767 C CA . VAL A 1 101 ? -1.417 -8.177 7.045 1.00 91.81 101 VAL A CA 1
ATOM 768 C C . VAL A 1 101 ? -0.089 -8.071 7.785 1.00 91.81 101 VAL A C 1
ATOM 770 O O . VAL A 1 101 ? 0.244 -7.024 8.346 1.00 91.81 101 VAL A O 1
ATOM 773 N N . THR A 1 102 ? 0.691 -9.151 7.771 1.00 91.56 102 THR A N 1
ATOM 774 C CA . THR A 1 102 ? 2.049 -9.173 8.336 1.00 91.56 102 THR A CA 1
ATOM 775 C C . THR A 1 102 ? 3.077 -9.047 7.219 1.00 91.56 102 THR A C 1
ATOM 777 O O . THR A 1 102 ? 2.934 -9.669 6.172 1.00 91.56 102 THR A O 1
ATOM 780 N N . HIS A 1 103 ? 4.126 -8.256 7.439 1.00 92.94 103 HIS A N 1
ATOM 781 C CA . HIS A 1 103 ? 5.194 -8.054 6.461 1.00 92.94 103 HIS A CA 1
ATOM 782 C C . HIS A 1 103 ? 6.551 -7.860 7.140 1.00 92.94 103 HIS A C 1
ATOM 784 O O . HIS A 1 103 ? 6.635 -7.592 8.339 1.00 92.94 103 HIS A O 1
ATOM 790 N N . SER A 1 104 ? 7.620 -7.964 6.350 1.00 95.12 104 SER A N 1
ATOM 791 C CA . SER A 1 104 ? 8.977 -7.599 6.758 1.00 95.12 104 SER A CA 1
ATOM 792 C C . SER A 1 104 ? 9.431 -6.354 6.010 1.00 95.12 104 SER A C 1
ATOM 794 O O . SER A 1 104 ? 9.191 -6.218 4.812 1.00 95.12 104 SER A O 1
ATOM 796 N N . TRP A 1 105 ? 10.164 -5.478 6.694 1.00 95.44 105 TRP A N 1
ATOM 797 C CA . TRP A 1 105 ? 10.764 -4.296 6.075 1.00 95.44 105 TRP A CA 1
ATOM 798 C C . TRP A 1 105 ? 11.768 -4.660 4.976 1.00 95.44 105 TRP A C 1
ATOM 800 O O . TRP A 1 105 ? 11.894 -3.924 4.006 1.00 95.44 105 TRP A O 1
ATOM 810 N N . THR A 1 106 ? 12.451 -5.800 5.098 1.00 97.44 106 THR A N 1
ATOM 811 C CA . THR A 1 106 ? 13.424 -6.276 4.102 1.00 97.44 106 THR A CA 1
ATOM 812 C C . THR A 1 106 ? 12.785 -6.991 2.911 1.00 97.44 106 THR A C 1
ATOM 814 O O . THR A 1 106 ? 13.477 -7.260 1.935 1.00 97.44 106 THR A O 1
ATOM 817 N N . GLY A 1 107 ? 11.491 -7.323 2.978 1.00 97.44 107 GLY A N 1
ATOM 818 C CA . GLY A 1 107 ? 10.768 -7.951 1.870 1.00 97.44 107 GLY A CA 1
ATOM 819 C C . GLY A 1 107 ? 10.433 -6.945 0.769 1.00 97.44 107 GLY A C 1
ATOM 820 O O . GLY A 1 107 ? 10.282 -5.748 1.045 1.00 97.44 107 GLY A O 1
ATOM 821 N N . ARG A 1 108 ? 10.288 -7.423 -0.474 1.00 98.31 108 ARG A N 1
ATOM 822 C CA . ARG A 1 108 ? 9.879 -6.575 -1.603 1.00 98.31 108 ARG A CA 1
ATOM 823 C C . ARG A 1 108 ? 8.494 -6.003 -1.345 1.00 98.31 108 ARG A C 1
ATOM 825 O O . ARG A 1 108 ? 7.603 -6.711 -0.877 1.00 98.31 108 ARG A O 1
ATOM 832 N N . PHE A 1 109 ? 8.302 -4.734 -1.688 1.00 98.38 109 PHE A N 1
ATOM 833 C CA . PHE A 1 109 ? 6.985 -4.114 -1.540 1.00 98.38 109 PHE A CA 1
ATOM 834 C C . PHE A 1 109 ? 5.947 -4.762 -2.474 1.00 98.38 109 PHE A C 1
ATOM 836 O O . PHE A 1 109 ? 4.794 -4.925 -2.086 1.00 98.38 109 PHE A O 1
ATOM 843 N N . LEU A 1 110 ? 6.380 -5.223 -3.657 1.00 98.56 110 LEU A N 1
ATOM 844 C CA . LEU A 1 110 ? 5.547 -5.992 -4.586 1.00 98.56 110 LEU A CA 1
ATOM 845 C C . LEU A 1 110 ? 4.909 -7.214 -3.912 1.00 98.56 110 LEU A C 1
ATOM 847 O O . LEU A 1 110 ? 3.712 -7.429 -4.062 1.00 98.56 110 LEU A O 1
ATOM 851 N N . ASP A 1 111 ? 5.693 -7.998 -3.167 1.00 98.25 111 ASP A N 1
ATOM 852 C CA . ASP A 1 111 ? 5.219 -9.251 -2.564 1.00 98.25 111 ASP A CA 1
ATOM 853 C C . ASP A 1 111 ? 4.145 -8.990 -1.504 1.00 98.25 111 ASP A C 1
ATOM 855 O O . ASP A 1 111 ? 3.173 -9.735 -1.409 1.00 98.25 111 ASP A O 1
ATOM 859 N N . LEU A 1 112 ? 4.279 -7.895 -0.748 1.00 97.75 112 LEU A N 1
ATOM 860 C CA . LEU A 1 112 ? 3.262 -7.445 0.201 1.00 97.75 112 LEU A CA 1
ATOM 861 C C . LEU A 1 112 ? 1.937 -7.132 -0.507 1.00 97.75 112 LEU A C 1
ATOM 863 O O . LEU A 1 112 ? 0.885 -7.633 -0.105 1.00 97.75 112 LEU A O 1
ATOM 867 N N . VAL A 1 113 ? 1.981 -6.313 -1.561 1.00 98.06 113 VAL A N 1
ATOM 868 C CA . VAL A 1 113 ? 0.775 -5.930 -2.313 1.00 98.06 113 VAL A CA 1
ATOM 869 C C . VAL A 1 113 ? 0.156 -7.161 -2.976 1.00 98.06 113 VAL A C 1
ATOM 871 O O . VAL A 1 113 ? -1.044 -7.392 -2.842 1.00 98.06 113 VAL A O 1
ATOM 874 N N . ALA A 1 114 ? 0.977 -7.995 -3.614 1.00 98.31 114 ALA A N 1
ATOM 875 C CA . ALA A 1 114 ? 0.534 -9.200 -4.296 1.00 98.31 114 ALA A CA 1
ATOM 876 C C . ALA A 1 114 ? -0.123 -10.200 -3.341 1.00 98.31 114 ALA A C 1
ATOM 878 O O . ALA A 1 114 ? -1.201 -10.696 -3.650 1.00 98.31 114 ALA A O 1
ATOM 879 N N . ALA A 1 115 ? 0.477 -10.467 -2.177 1.00 97.56 115 ALA A N 1
ATOM 880 C CA . ALA A 1 115 ? -0.101 -11.368 -1.180 1.00 97.56 115 ALA A CA 1
ATOM 881 C C . ALA A 1 115 ? -1.442 -10.850 -0.646 1.00 97.56 115 ALA A C 1
ATOM 883 O O . ALA A 1 115 ? -2.384 -11.622 -0.498 1.00 97.56 115 ALA A O 1
ATOM 884 N N . THR A 1 116 ? -1.552 -9.538 -0.425 1.00 96.81 116 THR A N 1
ATOM 885 C CA . THR A 1 116 ? -2.793 -8.916 0.060 1.00 96.81 116 THR A CA 1
ATOM 886 C C . THR A 1 116 ? -3.913 -9.002 -0.985 1.00 96.81 116 THR A C 1
ATOM 888 O O . THR A 1 116 ? -5.055 -9.313 -0.656 1.00 96.81 116 THR A O 1
ATOM 891 N N . VAL A 1 117 ? -3.595 -8.773 -2.263 1.00 97.00 117 VAL A N 1
ATOM 892 C CA . VAL A 1 117 ? -4.556 -8.903 -3.372 1.00 97.00 117 VAL A CA 1
ATOM 893 C C . VAL A 1 117 ? -4.917 -10.368 -3.635 1.00 97.00 117 VAL A C 1
ATOM 895 O O . VAL A 1 117 ? -6.077 -10.666 -3.904 1.00 97.00 117 VAL A O 1
ATOM 898 N N . ALA A 1 118 ? -3.953 -11.287 -3.544 1.00 96.81 118 ALA A N 1
ATOM 899 C CA . ALA A 1 118 ? -4.177 -12.721 -3.712 1.00 96.81 118 ALA A CA 1
ATOM 900 C C . ALA A 1 118 ? -5.145 -13.271 -2.656 1.00 96.81 118 ALA A C 1
ATOM 902 O O . ALA A 1 118 ? -6.105 -13.946 -3.023 1.00 96.81 118 ALA A O 1
ATOM 903 N N . ASP A 1 119 ? -4.951 -12.912 -1.382 1.00 95.44 119 ASP A N 1
ATOM 904 C CA . ASP A 1 119 ? -5.862 -13.264 -0.283 1.00 95.44 119 ASP A CA 1
ATOM 905 C C . ASP A 1 119 ? -7.289 -12.765 -0.559 1.00 95.44 119 ASP A C 1
ATOM 907 O O . ASP A 1 119 ? -8.248 -13.537 -0.527 1.00 95.44 119 ASP A O 1
ATOM 911 N N . ALA A 1 120 ? -7.431 -11.500 -0.966 1.00 94.69 120 ALA A N 1
ATOM 912 C CA . ALA A 1 120 ? -8.728 -10.917 -1.304 1.00 94.69 120 ALA A CA 1
ATOM 913 C C . ALA A 1 120 ? -9.408 -11.574 -2.520 1.00 94.69 120 ALA A C 1
ATOM 915 O O . ALA A 1 120 ? -10.638 -11.618 -2.600 1.00 94.69 120 ALA A O 1
ATOM 916 N N . CYS A 1 121 ? -8.616 -12.088 -3.461 1.00 93.88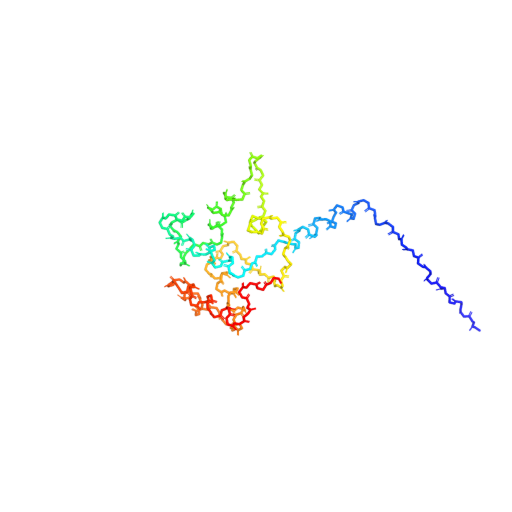 121 CYS A N 1
ATOM 917 C CA . CYS A 1 121 ? -9.083 -12.861 -4.610 1.00 93.88 121 CYS A CA 1
ATOM 918 C C . CYS A 1 121 ? -9.352 -14.341 -4.284 1.00 93.88 121 CYS A C 1
ATOM 920 O O . CYS A 1 121 ? -9.862 -15.052 -5.152 1.00 93.88 121 CYS A O 1
ATOM 922 N N . GLY A 1 122 ? -9.026 -14.812 -3.076 1.00 93.94 122 GLY A N 1
ATOM 923 C CA . GLY A 1 122 ? -9.140 -16.218 -2.686 1.00 93.94 122 GLY A CA 1
ATOM 924 C C . GLY A 1 122 ? -8.132 -17.130 -3.391 1.00 93.94 122 GLY A C 1
ATOM 925 O O . GLY A 1 122 ? -8.452 -18.280 -3.682 1.00 93.94 122 GLY A O 1
ATOM 926 N N . CYS A 1 123 ? -6.951 -16.613 -3.735 1.00 94.81 123 CYS A N 1
ATOM 927 C CA . CYS A 1 123 ? -5.873 -17.384 -4.349 1.00 94.81 123 CYS A CA 1
ATOM 928 C C . CYS A 1 123 ? -4.966 -18.011 -3.280 1.00 94.81 123 CYS A C 1
ATOM 930 O O . CYS A 1 123 ? -4.566 -17.335 -2.336 1.00 94.81 123 CYS A O 1
ATOM 932 N N . ASP A 1 124 ? -4.565 -19.268 -3.484 1.00 93.94 124 ASP A N 1
ATOM 933 C CA . ASP A 1 124 ? -3.649 -19.975 -2.572 1.00 93.94 124 ASP A CA 1
ATOM 934 C C . ASP A 1 124 ? -2.200 -19.457 -2.657 1.00 93.94 124 ASP A C 1
ATOM 936 O O . ASP A 1 124 ? -1.425 -19.561 -1.707 1.00 93.94 124 ASP A O 1
ATOM 940 N N . GLU A 1 125 ? -1.826 -18.880 -3.802 1.00 95.94 125 GLU A N 1
ATOM 941 C CA . GLU A 1 125 ? -0.498 -18.333 -4.074 1.00 95.94 125 GLU A CA 1
ATOM 942 C C . GLU A 1 125 ? -0.598 -16.938 -4.703 1.00 95.94 125 GLU A C 1
ATOM 944 O O . GLU A 1 125 ? -1.531 -16.636 -5.448 1.00 95.94 125 GLU A O 1
ATOM 949 N N . TYR A 1 126 ? 0.406 -16.092 -4.456 1.00 97.38 126 TYR A N 1
ATOM 950 C CA . TYR A 1 126 ? 0.432 -14.709 -4.948 1.00 97.38 126 TYR A CA 1
ATOM 951 C C . TYR A 1 126 ? 1.344 -14.484 -6.162 1.00 97.38 126 TYR A C 1
ATOM 953 O O . TYR A 1 126 ? 1.411 -13.371 -6.681 1.00 97.38 126 TYR A O 1
ATOM 961 N N . GLY A 1 127 ? 2.058 -15.512 -6.634 1.00 97.50 127 GLY A N 1
ATOM 962 C CA . GLY A 1 127 ? 3.077 -15.364 -7.680 1.00 97.50 127 GLY A CA 1
ATOM 963 C C . GLY A 1 127 ? 2.529 -14.794 -8.993 1.00 97.50 127 GLY A C 1
ATOM 964 O O . GLY A 1 127 ? 3.126 -13.888 -9.571 1.00 97.50 127 GLY A O 1
ATOM 965 N N . SER A 1 128 ? 1.360 -15.265 -9.436 1.00 96.88 128 SER A N 1
ATOM 966 C CA . SER A 1 128 ? 0.688 -14.754 -10.640 1.00 96.88 128 SER A CA 1
ATOM 967 C C . SER A 1 128 ? 0.251 -13.294 -10.489 1.00 96.88 128 SER A C 1
ATOM 969 O O . SER A 1 128 ? 0.420 -12.507 -11.419 1.00 96.88 128 SER A O 1
ATOM 971 N N . ILE A 1 129 ? -0.239 -12.915 -9.305 1.00 97.88 129 ILE A N 1
ATOM 972 C CA . ILE A 1 129 ? -0.616 -11.538 -8.969 1.00 97.88 129 ILE A CA 1
ATOM 973 C C . ILE A 1 129 ? 0.617 -10.628 -8.962 1.00 97.88 129 ILE A C 1
ATOM 975 O O . ILE A 1 129 ? 0.560 -9.517 -9.480 1.00 97.88 129 ILE A O 1
ATOM 979 N N . ALA A 1 130 ? 1.753 -11.099 -8.440 1.00 98.12 130 ALA A N 1
ATOM 980 C CA . ALA A 1 130 ? 3.005 -10.343 -8.448 1.00 98.12 130 ALA A CA 1
ATOM 981 C C . ALA A 1 130 ? 3.507 -10.075 -9.875 1.00 98.12 130 ALA A C 1
ATOM 983 O O . ALA A 1 130 ? 3.884 -8.947 -10.189 1.00 98.12 130 ALA A O 1
ATOM 984 N N . VAL A 1 131 ? 3.472 -11.083 -10.756 1.00 97.75 131 VAL A N 1
ATOM 985 C CA . VAL A 1 131 ? 3.820 -10.912 -12.180 1.00 97.75 131 VAL A CA 1
ATOM 986 C C . VAL A 1 131 ? 2.903 -9.889 -12.846 1.00 97.75 131 VAL A C 1
ATOM 988 O O . VAL A 1 131 ? 3.371 -9.040 -13.607 1.00 97.75 131 VAL A O 1
ATOM 991 N N . ASP A 1 132 ? 1.609 -9.947 -12.539 1.00 97.06 132 ASP A N 1
ATOM 992 C CA . ASP A 1 132 ? 0.624 -9.027 -13.092 1.00 97.06 132 ASP A CA 1
ATOM 993 C C . ASP A 1 132 ? 0.866 -7.580 -12.648 1.00 97.06 132 ASP A C 1
ATOM 995 O O . ASP A 1 132 ? 0.997 -6.683 -13.479 1.00 97.06 132 ASP A O 1
ATOM 999 N N . LEU A 1 133 ? 1.022 -7.357 -11.341 1.00 97.44 133 LEU A N 1
ATOM 1000 C CA . LEU A 1 133 ? 1.322 -6.047 -10.761 1.00 97.44 133 LEU A CA 1
ATOM 1001 C C . LEU A 1 133 ? 2.634 -5.460 -11.292 1.00 97.44 133 LEU A C 1
ATOM 1003 O O . LEU A 1 133 ? 2.694 -4.267 -11.587 1.00 97.44 133 LEU A O 1
ATOM 1007 N N . ALA A 1 134 ? 3.680 -6.275 -11.444 1.00 96.94 134 ALA A N 1
ATOM 1008 C CA . ALA A 1 134 ? 4.958 -5.830 -12.005 1.00 96.94 134 ALA A CA 1
ATOM 1009 C C . ALA A 1 134 ? 4.854 -5.451 -13.495 1.00 96.94 134 ALA A C 1
ATOM 1011 O O . ALA A 1 134 ? 5.650 -4.655 -13.984 1.00 96.94 134 ALA A O 1
ATOM 1012 N N . SER A 1 135 ? 3.860 -5.994 -14.202 1.00 95.69 135 SER A N 1
ATOM 1013 C CA . SER A 1 135 ? 3.607 -5.739 -15.626 1.00 95.69 135 SER A CA 1
ATOM 1014 C C . SER A 1 135 ? 2.554 -4.646 -15.871 1.00 95.69 135 SER A C 1
ATOM 1016 O O . SER A 1 135 ? 2.130 -4.456 -17.009 1.00 95.69 135 SER A O 1
ATOM 1018 N N . GLY A 1 136 ? 2.113 -3.933 -14.826 1.00 94.06 136 GLY A N 1
ATOM 1019 C CA . GLY A 1 136 ? 1.112 -2.863 -14.926 1.00 94.06 136 GLY A CA 1
ATOM 1020 C C . GLY A 1 136 ? -0.348 -3.333 -14.887 1.00 94.06 136 GLY A C 1
ATOM 1021 O O . GLY A 1 136 ? -1.245 -2.584 -15.262 1.00 94.06 136 GLY A O 1
ATOM 1022 N N . GLY A 1 137 ? -0.621 -4.552 -14.420 1.00 94.31 137 GLY A N 1
ATOM 1023 C CA . GLY A 1 137 ? -1.957 -5.158 -14.360 1.00 94.31 137 GLY A CA 1
ATOM 1024 C C . GLY A 1 137 ? -2.919 -4.603 -13.304 1.00 94.31 137 GLY A C 1
ATOM 1025 O O . GLY A 1 137 ? -3.919 -5.250 -12.994 1.00 94.31 137 GLY A O 1
ATOM 1026 N N . CYS A 1 138 ? -2.652 -3.427 -12.732 1.00 94.31 138 CYS A N 1
ATOM 1027 C CA . CYS A 1 138 ? -3.438 -2.873 -11.629 1.00 94.31 138 CYS A CA 1
ATOM 1028 C C . CYS A 1 138 ? -4.915 -2.666 -11.994 1.00 94.31 138 CYS A C 1
ATOM 1030 O O . CYS A 1 138 ? -5.789 -3.064 -11.227 1.00 94.31 138 CYS A O 1
ATOM 1032 N N . GLU A 1 139 ? -5.215 -2.136 -13.183 1.00 95.00 139 GLU A N 1
ATOM 1033 C CA . GLU A 1 139 ? -6.598 -1.942 -13.647 1.00 95.00 139 GLU A CA 1
ATOM 1034 C C . GLU A 1 139 ? -7.367 -3.270 -13.736 1.00 95.00 139 GLU A C 1
ATOM 1036 O O . GLU A 1 139 ? -8.508 -3.379 -13.284 1.00 95.00 139 GLU A O 1
ATOM 1041 N N . ARG A 1 140 ? -6.723 -4.322 -14.251 1.00 94.94 140 ARG A N 1
ATOM 1042 C CA . ARG A 1 140 ? -7.330 -5.654 -14.349 1.00 94.94 140 ARG A CA 1
ATOM 1043 C C . ARG A 1 140 ? -7.662 -6.219 -12.970 1.00 94.94 140 ARG A C 1
ATOM 1045 O O . ARG A 1 140 ? -8.757 -6.748 -12.774 1.00 94.94 140 ARG A O 1
ATOM 1052 N N . LEU A 1 141 ? -6.730 -6.099 -12.027 1.00 95.62 141 LEU A N 1
ATOM 1053 C CA . LEU A 1 141 ? -6.919 -6.565 -10.655 1.00 95.62 141 LEU A CA 1
ATOM 1054 C C . LEU A 1 141 ? -8.011 -5.769 -9.937 1.00 95.62 141 LEU A C 1
ATOM 1056 O O . LEU A 1 141 ? -8.831 -6.371 -9.248 1.00 95.62 141 LEU A O 1
ATOM 1060 N N . ARG A 1 142 ? -8.111 -4.453 -10.163 1.00 95.75 142 ARG A N 1
ATOM 1061 C CA . ARG A 1 142 ? -9.228 -3.640 -9.650 1.00 95.75 142 ARG A CA 1
ATOM 1062 C C . ARG A 1 142 ? -10.570 -4.164 -10.131 1.00 95.75 142 ARG A C 1
ATOM 1064 O O . ARG A 1 142 ? -11.419 -4.471 -9.303 1.00 95.75 142 ARG A O 1
ATOM 1071 N N . LEU A 1 143 ? -10.737 -4.354 -11.441 1.00 95.12 143 LEU A N 1
ATOM 1072 C CA . LEU A 1 143 ? -11.984 -4.877 -12.012 1.00 95.12 143 LEU A CA 1
ATOM 1073 C C . LEU A 1 143 ? -12.355 -6.247 -11.426 1.00 95.12 143 LEU A C 1
ATOM 1075 O O . LEU A 1 143 ? -13.532 -6.549 -11.221 1.00 95.12 143 LEU A O 1
ATOM 1079 N N . GLN A 1 144 ? -11.364 -7.092 -11.142 1.00 94.31 144 GLN A N 1
ATOM 1080 C CA . GLN A 1 144 ? -11.590 -8.371 -10.474 1.00 94.31 144 GLN A CA 1
ATOM 1081 C C . GLN A 1 144 ? -12.060 -8.186 -9.023 1.00 94.31 144 GLN A C 1
ATOM 1083 O O . GLN A 1 144 ? -13.063 -8.782 -8.629 1.00 94.31 144 GLN A O 1
ATOM 1088 N N . LEU A 1 145 ? -11.391 -7.338 -8.242 1.00 95.06 145 LEU A N 1
ATOM 1089 C CA . LEU A 1 145 ? -11.755 -7.046 -6.851 1.00 95.06 145 LEU A CA 1
ATOM 1090 C C . LEU A 1 145 ? -13.124 -6.351 -6.732 1.00 95.06 145 LEU A C 1
ATOM 1092 O O . LEU A 1 145 ? -13.855 -6.589 -5.768 1.00 95.06 145 LEU A O 1
ATOM 1096 N N . GLU A 1 146 ? -13.506 -5.531 -7.712 1.00 95.56 146 GLU A N 1
ATOM 1097 C CA . GLU A 1 146 ? -14.840 -4.924 -7.814 1.00 95.56 146 GLU A CA 1
ATOM 1098 C C . GLU A 1 146 ? -15.920 -5.974 -8.056 1.00 95.56 146 GLU A C 1
ATOM 1100 O O . GLU A 1 146 ? -16.931 -5.989 -7.354 1.00 95.56 146 GLU A O 1
ATOM 1105 N N . ARG A 1 147 ? -15.692 -6.904 -8.994 1.00 94.81 147 ARG A N 1
ATOM 1106 C CA . ARG A 1 147 ? -16.616 -8.022 -9.259 1.00 94.81 147 ARG A CA 1
ATOM 1107 C C . ARG A 1 147 ? -16.825 -8.904 -8.031 1.00 94.81 147 ARG A C 1
ATOM 1109 O O . ARG A 1 147 ? -17.918 -9.425 -7.837 1.00 94.81 147 ARG A O 1
ATOM 1116 N N . LEU A 1 148 ? -15.790 -9.054 -7.209 1.00 93.56 148 LEU A N 1
ATOM 1117 C CA . LEU A 1 148 ? -15.840 -9.786 -5.943 1.00 93.56 148 LEU A CA 1
ATOM 1118 C C . LEU A 1 148 ? -16.426 -8.955 -4.783 1.00 93.56 148 LEU A C 1
ATOM 1120 O O . LEU A 1 148 ? -16.682 -9.498 -3.707 1.00 93.56 148 LEU A O 1
ATOM 1124 N N . GLY A 1 149 ? -16.643 -7.648 -4.968 1.00 94.19 149 GLY A N 1
ATOM 1125 C CA . GLY A 1 149 ? -17.149 -6.753 -3.925 1.00 94.19 149 GLY A CA 1
ATOM 1126 C C . GLY A 1 149 ? -16.191 -6.601 -2.736 1.00 94.19 149 GLY A C 1
ATOM 1127 O O . GLY A 1 149 ? -16.637 -6.461 -1.593 1.00 94.19 149 GLY A O 1
ATOM 1128 N N . VAL A 1 150 ? -14.880 -6.690 -2.979 1.00 93.38 150 VAL A N 1
ATOM 1129 C CA . VAL A 1 150 ? -13.836 -6.601 -1.938 1.00 93.38 150 VAL A CA 1
ATOM 1130 C C . VAL A 1 150 ? -12.972 -5.345 -2.044 1.00 93.38 150 VAL A C 1
ATOM 1132 O O . VAL A 1 150 ? -12.332 -4.998 -1.058 1.00 93.38 150 VAL A O 1
ATOM 1135 N N . LEU A 1 151 ? -12.978 -4.638 -3.186 1.00 91.75 151 LEU A N 1
ATOM 1136 C CA . LEU A 1 151 ? -12.084 -3.494 -3.434 1.00 91.75 151 LEU A CA 1
ATOM 1137 C C . LEU A 1 151 ? -12.164 -2.418 -2.335 1.00 91.75 151 LEU A C 1
ATOM 1139 O O . LEU A 1 151 ? -11.141 -2.002 -1.797 1.00 91.75 151 LEU A O 1
ATOM 1143 N N . GLU A 1 152 ? -13.389 -2.028 -1.973 1.00 88.31 152 GLU A N 1
ATOM 1144 C CA . GLU A 1 152 ? -13.680 -0.981 -0.981 1.00 88.31 152 GLU A CA 1
ATOM 1145 C C . GLU A 1 152 ? -14.275 -1.532 0.315 1.00 88.31 152 GLU A C 1
ATOM 1147 O O . GLU A 1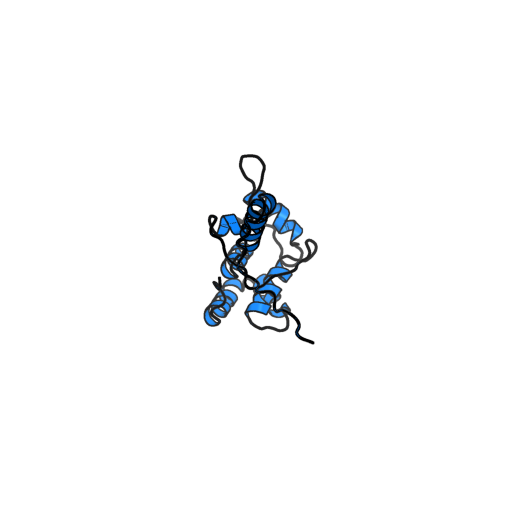 152 ? -14.980 -0.825 1.044 1.00 88.31 152 GLU A O 1
ATOM 1152 N N . ARG A 1 153 ? -14.057 -2.819 0.600 1.00 76.06 153 ARG A N 1
ATOM 1153 C CA . ARG A 1 153 ? -14.618 -3.431 1.801 1.00 76.06 153 ARG A CA 1
ATOM 1154 C C . ARG A 1 153 ? -14.004 -2.755 3.036 1.00 76.06 153 ARG A C 1
ATOM 1156 O O . ARG A 1 153 ? -12.788 -2.756 3.208 1.00 76.06 153 ARG A O 1
ATOM 1163 N N . LYS A 1 154 ? -14.869 -2.118 3.830 1.00 54.22 154 LYS A N 1
ATOM 1164 C CA . LYS A 1 154 ? -14.506 -1.293 4.990 1.00 54.22 154 LYS A CA 1
ATOM 1165 C C . LYS A 1 154 ? -14.385 -2.079 6.275 1.00 54.22 154 LYS A C 1
ATOM 1167 O O . LYS A 1 154 ? -15.174 -3.036 6.465 1.00 54.22 154 LYS A O 1
#

Sequence (154 aa):
FHAPQKSVSQASQSLPTRTRKWQRTVDELAGRGLSLGELLDFYETLGRPDGPMPHYDPAVSTTNDVVRQVIIPYTKTADGGGVAYATLLSQGAARQPQVMVTHSWTGRFLDLVAATVADACGCDEYGSIAVDLASGGCERLRLQLERLGVLERK

Foldseek 3Di:
DDDDDDDPDDDPDDDPPVCVVVVVVVQQVQQLDDFLLVVLVLLVLACPPPRQHVPDAQVQAFLLNCCVSPVPVVQADPVRRGDHPSCVVCVNGGHHDPDDQDDDRRHGPLLSSQVVLCVLLVHPDRPVVSVCSNVVVSVVSLVSSVVSVRRGDD

Radius of gyration: 21.43 Å; chains: 1; bounding box: 43×49×70 Å

Organism: Alexandrium catenella (NCBI:txid2925)